Protein AF-A0A7S1ICY6-F1 (afdb_monomer)

pLDDT: mean 85.84, std 11.25, range [50.72, 95.0]

Radius of gyration: 17.15 Å; Cα contacts (8 Å, |Δi|>4): 245; chains: 1; bounding box: 37×34×57 Å

InterPro domains:
  IPR000742 EGF-like domain [PS00022] (56-67)
  IPR013111 Epidermal growth factor-like domain, extracellular [PF07974] (26-67)

Structure (mmCIF, N/CA/C/O backbone):
data_AF-A0A7S1ICY6-F1
#
_entry.id   AF-A0A7S1ICY6-F1
#
loop_
_atom_site.group_PDB
_atom_site.id
_atom_site.type_symbol
_atom_site.label_atom_id
_atom_site.label_alt_id
_atom_site.label_comp_id
_atom_site.label_asym_id
_atom_site.label_entity_id
_atom_site.label_seq_id
_atom_site.pdbx_PDB_ins_code
_atom_site.Cartn_x
_atom_site.Cartn_y
_atom_site.Cartn_z
_atom_site.occupancy
_atom_site.B_iso_or_equiv
_atom_site.auth_seq_id
_atom_site.auth_comp_id
_atom_site.auth_asym_id
_atom_site.auth_atom_id
_atom_site.pdbx_PDB_model_num
ATOM 1 N N . PHE A 1 1 ? 18.708 -5.357 -18.316 1.00 58.50 1 PHE A N 1
ATOM 2 C CA . PHE A 1 1 ? 17.910 -4.982 -17.132 1.00 58.50 1 PHE A CA 1
ATOM 3 C C . PHE A 1 1 ? 16.874 -6.073 -16.900 1.00 58.50 1 PHE A C 1
ATOM 5 O O . PHE A 1 1 ? 16.273 -6.505 -17.875 1.00 58.50 1 PHE A O 1
ATOM 12 N N . ARG A 1 2 ? 16.753 -6.609 -15.679 1.00 79.19 2 ARG A N 1
ATOM 13 C CA . ARG A 1 2 ? 15.814 -7.695 -15.343 1.00 79.19 2 ARG A CA 1
ATOM 14 C C . ARG A 1 2 ? 14.694 -7.108 -14.488 1.00 79.19 2 ARG A C 1
ATOM 16 O O . ARG A 1 2 ? 14.851 -7.024 -13.280 1.00 79.19 2 ARG A O 1
ATOM 23 N N . GLY A 1 3 ? 13.636 -6.650 -15.146 1.00 88.31 3 GLY A N 1
ATOM 24 C CA . GLY A 1 3 ? 12.393 -6.231 -14.502 1.00 88.31 3 GLY A CA 1
ATOM 25 C C . GLY A 1 3 ? 11.261 -7.188 -14.857 1.00 88.31 3 GLY A C 1
ATOM 26 O O . GLY A 1 3 ? 11.379 -7.969 -15.808 1.00 88.31 3 GLY A O 1
ATOM 27 N N . HIS A 1 4 ? 10.177 -7.125 -14.099 1.00 94.31 4 HIS A N 1
ATOM 28 C CA . HIS A 1 4 ? 8.996 -7.960 -14.267 1.00 94.31 4 HIS A CA 1
ATOM 29 C C . HIS A 1 4 ? 7.964 -7.229 -15.126 1.00 94.31 4 HIS A C 1
ATOM 31 O O . HIS A 1 4 ? 7.060 -6.574 -14.615 1.00 94.31 4 HIS A O 1
ATOM 37 N N . TRP A 1 5 ? 8.126 -7.321 -16.444 1.00 95.00 5 TRP A N 1
ATOM 38 C CA . TRP A 1 5 ?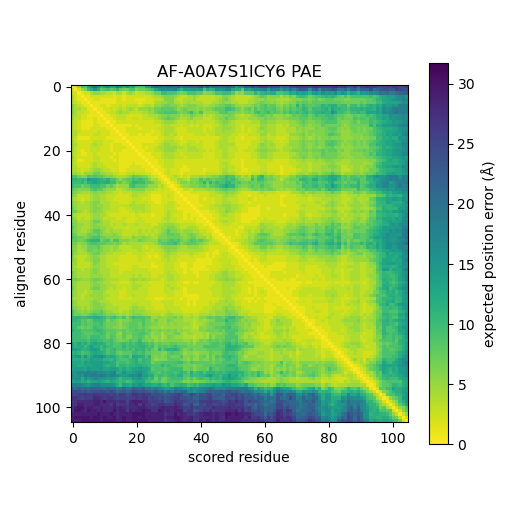 7.302 -6.605 -17.416 1.00 95.00 5 TRP A CA 1
ATOM 39 C C . TRP A 1 5 ? 6.235 -7.502 -18.037 1.00 95.00 5 TRP A C 1
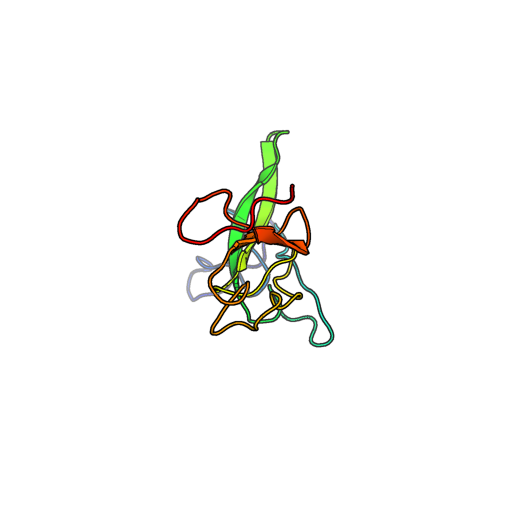ATOM 41 O O . TRP A 1 5 ? 6.473 -8.681 -18.302 1.00 95.00 5 TRP A O 1
ATOM 51 N N . VAL A 1 6 ? 5.078 -6.918 -18.321 1.00 94.94 6 VAL A N 1
ATOM 52 C CA . VAL A 1 6 ? 3.962 -7.527 -19.051 1.00 94.94 6 VAL A CA 1
ATOM 53 C C . VAL A 1 6 ? 3.401 -6.530 -20.068 1.00 94.94 6 VAL A C 1
ATOM 55 O O . VAL A 1 6 ? 3.854 -5.389 -20.168 1.00 94.94 6 VAL A O 1
ATOM 58 N N . GLY A 1 7 ? 2.408 -6.960 -20.846 1.00 93.25 7 GLY A N 1
ATOM 59 C CA . GLY A 1 7 ? 1.846 -6.173 -21.942 1.00 93.25 7 GLY A CA 1
ATOM 60 C C . GLY A 1 7 ? 2.455 -6.543 -23.292 1.00 93.25 7 GLY A C 1
ATOM 61 O O . GLY A 1 7 ? 3.322 -7.410 -23.395 1.00 93.25 7 GLY A O 1
ATOM 62 N N . ARG A 1 8 ? 1.950 -5.922 -24.359 1.00 93.25 8 ARG A N 1
ATOM 63 C CA . ARG A 1 8 ? 2.333 -6.278 -25.736 1.00 93.25 8 ARG A CA 1
ATOM 64 C C . ARG A 1 8 ? 3.686 -5.692 -26.130 1.00 93.25 8 ARG A C 1
ATOM 66 O O . ARG A 1 8 ? 4.338 -6.244 -27.011 1.00 93.25 8 ARG A O 1
ATOM 73 N N . ALA A 1 9 ? 4.092 -4.603 -25.485 1.00 92.56 9 ALA A N 1
ATOM 74 C CA . ALA A 1 9 ? 5.369 -3.936 -25.684 1.00 92.56 9 ALA A CA 1
ATOM 75 C C . ALA A 1 9 ? 6.206 -3.871 -24.389 1.00 92.56 9 ALA A C 1
ATOM 77 O O . ALA A 1 9 ? 7.144 -3.081 -24.318 1.00 92.56 9 ALA A O 1
ATOM 78 N N . CYS A 1 10 ? 5.912 -4.719 -23.393 1.00 90.88 10 CYS A N 1
ATOM 79 C CA . CYS A 1 10 ? 6.582 -4.722 -22.087 1.00 90.88 10 CYS A CA 1
ATOM 80 C C . CYS A 1 10 ? 6.516 -3.361 -21.372 1.00 90.88 10 CYS A C 1
ATOM 82 O O . CYS A 1 10 ? 7.485 -2.945 -20.744 1.00 90.88 10 CYS A O 1
ATOM 84 N N . GLU A 1 11 ? 5.396 -2.650 -21.499 1.00 91.94 11 GLU A N 1
ATOM 85 C CA . GLU A 1 11 ? 5.215 -1.305 -20.949 1.00 91.94 11 GLU A CA 1
ATOM 86 C C . GLU A 1 11 ? 4.551 -1.272 -19.562 1.00 91.94 11 GLU A C 1
ATOM 88 O O . GLU A 1 11 ? 4.506 -0.217 -18.932 1.00 91.94 11 GLU A O 1
ATOM 93 N N . LEU A 1 12 ? 4.040 -2.409 -19.077 1.00 92.62 12 LEU A N 1
ATOM 94 C CA . LEU A 1 12 ? 3.357 -2.524 -17.786 1.00 92.62 12 LEU A CA 1
ATOM 95 C C . LEU A 1 12 ? 4.156 -3.401 -16.825 1.00 92.62 12 LEU A C 1
ATOM 97 O O . LEU A 1 12 ? 4.823 -4.346 -17.249 1.00 92.62 12 LEU A O 1
ATOM 101 N N . CYS A 1 13 ? 4.034 -3.147 -15.525 1.00 94.12 13 CYS A N 1
ATOM 102 C CA . CYS A 1 13 ? 4.563 -4.060 -14.519 1.00 94.12 13 CYS A CA 1
ATOM 103 C C . CYS A 1 13 ? 3.646 -5.267 -14.328 1.00 94.12 13 CYS A C 1
ATOM 105 O O . CYS A 1 13 ? 2.419 -5.150 -14.349 1.00 94.12 13 CYS A O 1
ATOM 107 N N . ALA A 1 14 ? 4.258 -6.439 -14.154 1.00 93.75 14 ALA A N 1
ATOM 108 C CA . ALA A 1 14 ? 3.555 -7.640 -13.730 1.00 93.75 14 ALA A CA 1
ATOM 109 C C . ALA A 1 14 ? 2.891 -7.409 -12.367 1.00 93.75 14 ALA A C 1
ATOM 111 O O . ALA A 1 14 ? 3.369 -6.615 -11.556 1.00 93.75 14 ALA A O 1
ATOM 112 N N . GLU A 1 15 ? 1.823 -8.152 -12.085 1.00 90.44 15 GLU A N 1
ATOM 113 C CA . GLU A 1 15 ? 1.160 -8.094 -10.786 1.00 90.44 15 GLU A CA 1
ATOM 114 C C . GLU A 1 15 ? 2.159 -8.329 -9.637 1.00 90.44 15 GLU A C 1
ATOM 116 O O . GLU A 1 15 ? 2.955 -9.273 -9.650 1.00 90.44 15 GLU A O 1
ATOM 121 N N . GLY A 1 16 ? 2.127 -7.440 -8.643 1.00 93.19 16 GLY A N 1
ATOM 122 C CA . GLY A 1 16 ? 3.033 -7.476 -7.496 1.00 93.19 16 GLY A CA 1
ATOM 123 C C . GLY A 1 16 ? 4.398 -6.839 -7.724 1.00 93.19 16 GLY A C 1
ATOM 124 O O . GLY A 1 16 ? 5.267 -6.997 -6.867 1.00 93.19 16 GLY A O 1
ATOM 125 N N . TRP A 1 17 ? 4.577 -6.117 -8.830 1.00 94.56 17 TRP A N 1
ATOM 126 C CA . TRP A 1 17 ? 5.776 -5.341 -9.123 1.00 94.56 17 TRP A CA 1
ATOM 127 C C . TRP A 1 17 ? 5.429 -3.890 -9.440 1.00 94.56 17 TRP A C 1
ATOM 129 O O . TRP A 1 17 ? 4.427 -3.606 -10.092 1.00 94.56 17 TRP A O 1
ATOM 139 N N . ALA A 1 18 ? 6.287 -2.978 -8.997 1.00 93.31 18 ALA A N 1
ATOM 140 C CA . ALA A 1 18 ? 6.128 -1.542 -9.160 1.00 93.31 18 ALA A CA 1
ATOM 141 C C . ALA A 1 18 ? 7.449 -0.863 -9.546 1.00 93.31 18 ALA A C 1
ATOM 143 O O . ALA A 1 18 ? 8.519 -1.480 -9.621 1.00 93.31 18 ALA A O 1
ATOM 144 N N . GLY A 1 19 ? 7.349 0.444 -9.771 1.00 91.44 19 GLY A N 1
ATOM 145 C CA . GLY A 1 19 ? 8.465 1.311 -10.105 1.00 91.44 19 GLY A CA 1
ATOM 146 C C . GLY A 1 19 ? 8.774 1.364 -11.602 1.00 91.44 19 GLY A C 1
ATOM 147 O O . GLY A 1 19 ? 8.295 0.552 -12.393 1.00 91.44 19 GLY A O 1
ATOM 148 N N . PRO A 1 20 ? 9.639 2.306 -12.010 1.00 90.50 20 PRO A N 1
ATOM 149 C CA . PRO A 1 20 ? 9.908 2.598 -13.417 1.00 90.50 20 PRO A CA 1
ATOM 150 C C . PRO A 1 20 ? 10.648 1.478 -14.150 1.00 90.50 20 PRO A C 1
ATOM 152 O O . PRO A 1 20 ? 10.800 1.562 -15.364 1.00 90.50 20 PRO A O 1
ATOM 155 N N . PHE A 1 21 ? 11.156 0.471 -13.431 1.00 91.69 21 PHE A N 1
ATOM 156 C CA . PHE A 1 21 ? 11.804 -0.701 -14.015 1.00 91.69 21 PHE A CA 1
ATOM 157 C C . PHE A 1 21 ? 11.137 -2.028 -13.635 1.00 91.69 21 PHE A C 1
ATOM 159 O O . PHE A 1 21 ? 11.694 -3.082 -13.944 1.00 91.69 21 PHE A O 1
ATOM 166 N N . CYS A 1 22 ? 9.972 -1.989 -12.977 1.00 93.69 22 CYS A N 1
ATOM 167 C CA . CYS A 1 22 ? 9.248 -3.167 -12.494 1.00 93.69 22 CYS A CA 1
ATOM 168 C C . CYS A 1 22 ? 10.136 -4.146 -11.702 1.00 93.69 22 CYS A C 1
ATOM 170 O O . CYS A 1 22 ? 10.051 -5.362 -11.867 1.00 93.69 22 CYS A O 1
ATOM 172 N N . ASP A 1 23 ? 11.044 -3.604 -10.893 1.00 93.19 23 ASP A N 1
ATOM 173 C CA . ASP A 1 23 ? 12.029 -4.321 -10.078 1.00 93.19 23 ASP A CA 1
ATOM 174 C C . ASP A 1 23 ? 11.774 -4.160 -8.572 1.00 93.19 23 ASP A C 1
ATOM 176 O O . ASP A 1 23 ? 12.495 -4.734 -7.757 1.00 93.19 23 ASP A O 1
ATOM 180 N N . VAL A 1 24 ? 10.731 -3.414 -8.200 1.00 93.44 24 VAL A N 1
ATOM 181 C CA . VAL A 1 24 ? 10.340 -3.183 -6.810 1.00 93.44 24 VAL A CA 1
ATOM 182 C C . VAL A 1 24 ? 9.170 -4.105 -6.460 1.00 93.44 24 VAL A C 1
ATOM 184 O O . VAL A 1 24 ? 8.116 -3.987 -7.088 1.00 93.44 24 VAL A O 1
ATOM 187 N N . PRO A 1 25 ? 9.310 -5.026 -5.491 1.00 94.12 25 PRO A N 1
ATOM 188 C CA . PRO A 1 25 ? 8.215 -5.905 -5.096 1.00 94.12 25 PRO A CA 1
ATOM 189 C C . PRO A 1 25 ? 7.155 -5.121 -4.323 1.00 94.12 25 PRO A C 1
ATOM 191 O O . PRO A 1 25 ? 7.498 -4.275 -3.503 1.00 94.12 25 PRO A O 1
ATOM 194 N N . CYS A 1 26 ? 5.880 -5.409 -4.558 1.00 94.94 26 CYS A N 1
ATOM 195 C CA . CYS A 1 26 ? 4.771 -4.863 -3.776 1.00 94.94 26 CYS A CA 1
ATOM 196 C C . CYS A 1 26 ? 4.592 -5.612 -2.446 1.00 94.94 26 CYS A C 1
ATOM 198 O O . CYS A 1 26 ? 4.845 -6.824 -2.405 1.00 94.94 26 CYS A O 1
ATOM 200 N N . PRO A 1 27 ? 4.082 -4.950 -1.391 1.00 94.50 27 PRO A N 1
ATOM 201 C CA . PRO A 1 27 ? 3.718 -5.629 -0.157 1.00 94.50 27 PRO A CA 1
ATOM 202 C C . PRO A 1 27 ? 2.647 -6.697 -0.405 1.00 94.50 27 PRO A C 1
ATOM 204 O O . PRO A 1 27 ? 1.682 -6.503 -1.152 1.00 94.50 27 PRO A O 1
ATOM 207 N N . LYS A 1 28 ? 2.838 -7.850 0.231 1.00 94.56 28 LYS A N 1
ATOM 208 C CA . LYS A 1 28 ? 1.914 -8.988 0.236 1.00 94.56 28 LYS A CA 1
ATOM 209 C C . LYS A 1 28 ? 1.701 -9.400 1.681 1.00 94.56 28 LYS A C 1
ATOM 211 O O . LYS A 1 28 ? 2.651 -9.380 2.461 1.00 94.56 28 LYS A O 1
ATOM 216 N N . GLY A 1 29 ? 0.482 -9.783 2.031 1.00 88.12 29 GLY A N 1
ATOM 217 C CA . GLY A 1 29 ? 0.137 -10.070 3.419 1.00 88.12 29 GLY A CA 1
ATOM 218 C C . GLY A 1 29 ? -1.069 -10.982 3.563 1.00 88.12 29 GLY A C 1
ATOM 219 O O . GLY A 1 29 ? -1.596 -11.512 2.583 1.00 88.12 29 GLY A O 1
ATOM 220 N N . GLY A 1 30 ? -1.497 -11.168 4.811 1.00 80.12 30 GLY A N 1
ATOM 221 C CA . GLY A 1 30 ? -2.634 -12.016 5.155 1.00 80.12 30 GLY A CA 1
ATOM 222 C C . GLY A 1 30 ? -2.426 -13.500 4.828 1.00 80.12 30 GLY A C 1
ATOM 223 O O . GLY A 1 30 ? -1.320 -13.962 4.556 1.00 80.12 30 GLY A O 1
ATOM 224 N N . LEU A 1 31 ? -3.519 -14.265 4.877 1.00 79.19 31 LEU A N 1
ATOM 225 C CA . LEU A 1 31 ? -3.507 -15.705 4.589 1.00 79.19 31 LEU A CA 1
ATOM 226 C C . LEU A 1 31 ? -3.517 -16.019 3.087 1.00 79.19 31 LEU A C 1
ATOM 228 O O . LEU A 1 31 ? -3.142 -17.124 2.704 1.00 79.19 31 LEU A O 1
ATOM 232 N N . SER A 1 32 ? -3.958 -15.079 2.244 1.00 82.06 32 SER A N 1
ATOM 233 C CA . SER A 1 32 ? -4.033 -15.286 0.796 1.00 82.06 32 SER A CA 1
ATOM 234 C C . SER A 1 32 ? -2.706 -15.024 0.083 1.00 82.06 32 SER A C 1
ATOM 236 O O . SER A 1 32 ? -2.455 -15.614 -0.963 1.00 82.06 32 SER A O 1
ATOM 238 N N . GLY A 1 33 ? -1.828 -14.192 0.660 1.00 87.44 33 GLY A N 1
ATOM 239 C CA . GLY A 1 33 ? -0.556 -13.816 0.037 1.00 87.44 33 GLY A CA 1
ATOM 240 C C . GLY A 1 33 ? -0.719 -12.908 -1.186 1.00 87.44 33 GLY A C 1
ATOM 241 O O . GLY A 1 33 ? 0.240 -12.721 -1.941 1.00 87.44 33 GLY A O 1
ATOM 242 N N . ASP A 1 34 ? -1.913 -12.345 -1.380 1.00 93.31 34 ASP A N 1
ATOM 243 C CA . ASP A 1 34 ? -2.209 -11.432 -2.479 1.00 93.31 34 ASP A CA 1
ATOM 244 C C . ASP A 1 34 ? -1.520 -10.080 -2.267 1.00 93.31 34 ASP A C 1
ATOM 246 O O . ASP A 1 34 ? -1.255 -9.643 -1.139 1.00 93.31 34 ASP A O 1
ATOM 250 N N . VAL A 1 35 ? -1.252 -9.390 -3.376 1.00 94.69 35 VAL A N 1
ATOM 251 C CA . VAL A 1 35 ? -0.724 -8.021 -3.365 1.00 94.69 35 VAL A CA 1
ATOM 252 C C . VAL A 1 35 ? -1.725 -7.118 -2.667 1.00 94.69 35 VAL A C 1
ATOM 254 O O . VAL A 1 35 ? -2.901 -7.096 -3.033 1.00 94.69 35 VAL A O 1
ATOM 257 N N . CYS A 1 36 ? -1.264 -6.406 -1.638 1.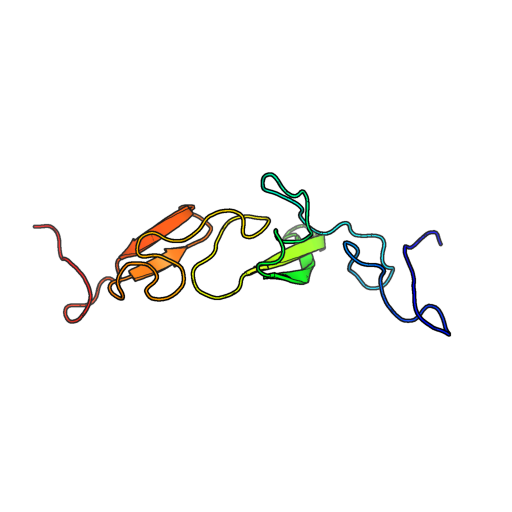00 94.94 36 CYS A N 1
ATOM 258 C CA . CYS A 1 36 ? -2.123 -5.570 -0.804 1.00 94.94 36 CYS A CA 1
ATOM 259 C C . CYS A 1 36 ? -3.379 -6.307 -0.299 1.00 94.94 36 CYS A C 1
ATOM 261 O O . CYS A 1 36 ? -4.438 -5.695 -0.196 1.00 94.94 36 CYS A O 1
ATOM 263 N N . THR A 1 37 ? -3.289 -7.629 -0.073 1.00 94.88 37 THR A N 1
ATOM 264 C CA . THR A 1 37 ? -4.405 -8.528 0.298 1.00 94.88 37 THR A CA 1
ATOM 265 C C . THR A 1 37 ? -5.650 -8.428 -0.598 1.00 94.88 37 THR A C 1
ATOM 267 O O . THR A 1 37 ? -6.757 -8.768 -0.180 1.00 94.88 37 THR A O 1
ATOM 270 N N . GLY A 1 38 ? -5.494 -7.939 -1.834 1.00 93.56 38 GLY A N 1
ATOM 271 C CA . GLY A 1 38 ? -6.612 -7.634 -2.733 1.00 93.56 38 GLY A CA 1
ATOM 272 C C . GLY A 1 38 ? -7.484 -6.455 -2.273 1.00 93.56 38 GLY A C 1
ATOM 273 O O . GLY A 1 38 ? -8.585 -6.263 -2.786 1.00 93.56 38 GLY A O 1
ATOM 274 N N . ARG A 1 39 ? -7.015 -5.674 -1.294 1.00 93.56 39 ARG A N 1
ATOM 275 C CA . ARG A 1 39 ? -7.720 -4.569 -0.625 1.00 93.56 39 ARG A CA 1
ATOM 276 C C . ARG A 1 39 ? -7.001 -3.234 -0.799 1.00 93.56 39 ARG A C 1
ATOM 278 O O . ARG A 1 39 ? -7.200 -2.311 -0.016 1.00 93.56 39 ARG A O 1
ATOM 285 N N . GLY A 1 40 ? -6.171 -3.112 -1.826 1.00 93.69 40 GLY A N 1
ATOM 286 C CA . GLY A 1 40 ? -5.461 -1.877 -2.119 1.00 93.69 40 GLY A CA 1
ATOM 287 C C . GLY A 1 40 ? -4.769 -1.898 -3.470 1.00 93.69 40 GLY A C 1
ATOM 288 O O . GLY A 1 40 ? -4.732 -2.921 -4.157 1.00 93.69 40 GLY A O 1
ATOM 289 N N . PHE A 1 41 ? -4.209 -0.750 -3.832 1.00 93.38 41 PHE A N 1
ATOM 290 C CA . PHE A 1 41 ? -3.410 -0.570 -5.035 1.00 93.38 41 PHE A CA 1
ATOM 291 C C . PHE A 1 41 ? -1.937 -0.462 -4.669 1.00 93.38 41 PHE A C 1
ATOM 293 O O . PHE A 1 41 ? -1.565 0.280 -3.766 1.00 93.38 41 PHE A O 1
ATOM 300 N N . CYS A 1 42 ? -1.080 -1.183 -5.384 1.00 94.31 42 CYS A N 1
ATOM 301 C CA . CYS A 1 42 ? 0.355 -1.025 -5.208 1.00 94.31 42 CYS A CA 1
ATOM 302 C C . CYS A 1 42 ? 0.834 0.239 -5.927 1.00 94.31 42 CYS A C 1
ATOM 304 O O . CYS A 1 42 ? 0.663 0.367 -7.141 1.00 94.31 42 CYS A O 1
ATOM 306 N N . LEU A 1 43 ? 1.449 1.148 -5.177 1.00 92.94 43 LEU A N 1
ATOM 307 C CA . LEU A 1 43 ? 2.019 2.392 -5.678 1.00 92.94 43 LEU A CA 1
ATOM 308 C C . LEU A 1 43 ? 3.542 2.337 -5.630 1.00 92.94 43 LEU A C 1
ATOM 310 O O . LEU A 1 43 ? 4.129 1.759 -4.710 1.00 92.94 43 LEU A O 1
ATOM 314 N N . ASP A 1 44 ? 4.189 2.970 -6.606 1.00 93.25 44 ASP A N 1
ATOM 315 C CA . ASP A 1 44 ? 5.619 3.222 -6.534 1.00 93.25 44 ASP A CA 1
ATOM 316 C C . ASP A 1 44 ? 5.897 4.426 -5.629 1.00 93.25 44 ASP A C 1
ATOM 318 O O . ASP A 1 44 ? 5.222 5.451 -5.660 1.00 93.25 44 ASP A O 1
ATOM 322 N N . THR A 1 45 ? 6.888 4.287 -4.759 1.00 93.06 45 THR A N 1
ATOM 323 C CA . THR A 1 45 ? 7.256 5.335 -3.812 1.00 93.06 45 THR A CA 1
ATOM 324 C C . THR A 1 45 ? 8.766 5.355 -3.606 1.00 93.06 45 THR A C 1
ATOM 326 O O . THR A 1 45 ? 9.530 4.604 -4.228 1.00 93.06 45 THR A O 1
ATOM 329 N N . ARG A 1 46 ? 9.228 6.256 -2.744 1.00 92.50 46 ARG A N 1
ATOM 330 C CA . ARG A 1 46 ? 10.616 6.309 -2.303 1.00 92.50 46 ARG A CA 1
ATOM 331 C C . ARG A 1 46 ? 10.699 6.400 -0.795 1.00 92.50 46 ARG A C 1
ATOM 333 O O . ARG A 1 46 ? 9.855 7.020 -0.155 1.00 92.50 46 ARG A O 1
ATOM 340 N N . THR A 1 47 ? 11.733 5.782 -0.243 1.00 88.06 47 THR A N 1
ATOM 341 C CA . THR A 1 47 ? 12.077 5.957 1.166 1.00 88.06 47 THR A CA 1
ATOM 342 C C . THR A 1 47 ? 12.610 7.371 1.402 1.00 88.06 47 THR A C 1
ATOM 344 O O . THR A 1 47 ? 12.952 8.094 0.461 1.00 88.06 47 THR A O 1
ATOM 347 N N . LEU A 1 48 ? 12.721 7.761 2.673 1.00 87.25 48 LEU A N 1
ATOM 348 C CA . LEU A 1 48 ? 13.343 9.032 3.060 1.00 87.25 48 LEU A CA 1
ATOM 349 C C . LEU A 1 48 ? 14.813 9.116 2.617 1.00 87.25 48 LEU A C 1
ATOM 351 O O . LEU A 1 48 ? 15.298 10.204 2.316 1.00 87.25 48 LEU A O 1
ATOM 355 N N . ASP A 1 49 ? 15.482 7.968 2.503 1.00 91.12 49 ASP A N 1
ATOM 356 C CA . ASP A 1 49 ? 16.861 7.851 2.023 1.00 91.12 49 ASP A CA 1
ATOM 357 C C . ASP A 1 49 ? 16.965 7.894 0.482 1.00 91.12 49 ASP A C 1
ATOM 359 O O . ASP A 1 49 ? 18.059 7.868 -0.079 1.00 91.12 49 ASP A O 1
ATOM 363 N N . GLY A 1 50 ? 15.831 8.001 -0.225 1.00 87.94 50 GLY A N 1
ATOM 364 C CA . GLY A 1 50 ? 15.752 8.107 -1.687 1.00 87.94 50 GLY A CA 1
ATOM 365 C C . GLY A 1 50 ? 15.724 6.766 -2.429 1.00 87.94 50 GLY A C 1
ATOM 366 O O . GLY A 1 50 ? 15.591 6.749 -3.666 1.00 87.94 50 GLY A O 1
ATOM 367 N N . ASP A 1 51 ? 15.793 5.654 -1.696 1.00 89.88 51 ASP A N 1
ATOM 368 C CA . ASP A 1 51 ? 15.703 4.309 -2.251 1.00 89.88 51 ASP A CA 1
ATOM 369 C C . ASP A 1 51 ? 14.313 4.034 -2.815 1.00 89.88 51 ASP A C 1
ATOM 371 O O . ASP A 1 51 ? 13.305 4.607 -2.398 1.00 89.88 51 ASP A O 1
ATOM 375 N N . ARG A 1 52 ? 14.259 3.145 -3.807 1.00 90.38 52 ARG A N 1
ATOM 376 C CA . ARG A 1 52 ? 12.988 2.715 -4.386 1.00 90.38 52 ARG A CA 1
ATOM 377 C C . ARG A 1 52 ? 12.234 1.850 -3.395 1.00 90.38 52 ARG A C 1
ATOM 379 O O . ARG A 1 52 ? 12.776 0.876 -2.882 1.00 90.38 52 ARG A O 1
ATOM 386 N N . ALA A 1 53 ? 10.967 2.175 -3.214 1.00 92.69 53 ALA A N 1
ATOM 387 C CA . ALA A 1 53 ? 10.050 1.400 -2.410 1.00 92.69 53 ALA A CA 1
ATOM 388 C C . ALA A 1 53 ? 8.700 1.308 -3.121 1.00 92.69 53 ALA A C 1
ATOM 390 O O . ALA A 1 53 ? 8.453 1.935 -4.154 1.00 92.69 53 ALA A O 1
ATOM 391 N N . SER A 1 54 ? 7.831 0.483 -2.571 1.00 94.56 54 SER A N 1
ATOM 392 C CA . SER A 1 54 ? 6.434 0.393 -2.956 1.00 94.56 54 SER A CA 1
ATOM 393 C C . SER A 1 54 ? 5.605 0.414 -1.677 1.00 94.56 54 SER A C 1
ATOM 395 O O . SER A 1 54 ? 6.091 0.039 -0.608 1.00 94.56 54 SER A O 1
ATOM 397 N N . LEU A 1 55 ? 4.371 0.888 -1.775 1.00 93.38 55 LEU A N 1
ATOM 398 C CA . LEU A 1 55 ? 3.414 0.832 -0.674 1.00 93.38 55 LEU A CA 1
ATOM 399 C C . LEU A 1 55 ? 2.045 0.435 -1.206 1.00 93.38 55 LEU A C 1
ATOM 401 O O . LEU A 1 55 ? 1.756 0.615 -2.390 1.00 93.38 55 LEU A O 1
ATOM 405 N N . CYS A 1 56 ? 1.211 -0.103 -0.327 1.00 94.69 56 CYS A N 1
ATOM 406 C CA . CYS A 1 56 ? -0.183 -0.354 -0.636 1.00 94.69 56 CYS A CA 1
ATOM 407 C C . CYS A 1 56 ? -1.035 0.854 -0.244 1.00 94.69 56 CYS A C 1
ATOM 409 O O . CYS A 1 56 ? -1.072 1.245 0.919 1.00 94.69 56 CYS A O 1
ATOM 411 N N . ASP A 1 57 ? -1.731 1.428 -1.220 1.00 93.75 57 ASP A N 1
ATOM 412 C CA . ASP A 1 57 ? -2.804 2.388 -0.995 1.00 93.75 57 ASP A CA 1
ATOM 413 C C . ASP A 1 57 ? -4.100 1.619 -0.748 1.00 93.75 57 ASP A C 1
ATOM 415 O O . ASP A 1 57 ? -4.708 1.059 -1.668 1.00 93.75 57 ASP A O 1
ATOM 419 N N . CYS A 1 58 ? -4.454 1.491 0.525 1.00 93.56 58 CYS A N 1
ATOM 420 C CA . CYS A 1 58 ? -5.559 0.656 0.963 1.00 93.56 58 CYS A CA 1
ATOM 421 C C . CYS A 1 58 ? -6.912 1.283 0.639 1.00 93.56 58 CYS A C 1
ATOM 423 O O . CYS A 1 58 ? -7.117 2.489 0.775 1.00 93.56 58 CYS A O 1
ATOM 425 N N . ILE A 1 59 ? -7.879 0.444 0.265 1.00 92.94 59 ILE A N 1
ATOM 426 C CA . ILE A 1 59 ? -9.270 0.886 0.164 1.00 92.94 59 ILE A CA 1
ATOM 427 C C . ILE A 1 59 ? -9.777 1.325 1.552 1.00 92.94 59 ILE A C 1
ATOM 429 O O . ILE A 1 59 ? -9.307 0.801 2.570 1.00 92.94 59 ILE A O 1
ATOM 433 N N . PRO A 1 60 ? -10.753 2.251 1.626 1.00 89.25 60 PRO A N 1
ATOM 434 C CA . PRO A 1 60 ? -11.251 2.761 2.898 1.00 89.25 60 PRO A CA 1
ATOM 435 C C . PRO A 1 60 ? -11.643 1.653 3.880 1.00 89.25 60 PRO A C 1
ATOM 437 O O . PRO A 1 60 ? -12.354 0.711 3.531 1.00 89.25 60 PRO A O 1
ATOM 440 N N . GLY A 1 61 ? -11.176 1.798 5.121 1.00 90.69 61 GLY A N 1
ATOM 441 C CA . GLY A 1 61 ? -11.453 0.858 6.202 1.00 90.69 61 GLY A CA 1
ATOM 442 C C . GLY A 1 61 ? -10.515 -0.346 6.290 1.00 90.69 61 GLY A C 1
ATOM 443 O O . GLY A 1 61 ? -10.766 -1.233 7.107 1.00 90.69 61 GLY A O 1
ATOM 444 N N . TYR A 1 62 ? -9.415 -0.344 5.533 1.00 92.25 62 TYR A N 1
ATOM 445 C CA . TYR A 1 62 ? -8.288 -1.252 5.732 1.00 92.25 62 TYR A CA 1
ATOM 446 C C . TYR A 1 62 ? -6.980 -0.486 5.918 1.00 92.25 62 TYR A C 1
ATOM 448 O O . TYR A 1 62 ? -6.783 0.581 5.341 1.00 92.25 62 TYR A O 1
ATOM 456 N N . VAL A 1 63 ? -6.091 -1.048 6.732 1.00 91.56 63 VAL A N 1
ATOM 457 C CA . VAL A 1 63 ? -4.769 -0.513 7.074 1.00 91.56 63 VAL A CA 1
ATOM 458 C C . VAL A 1 63 ? -3.746 -1.649 7.214 1.00 91.56 63 VAL A C 1
ATOM 460 O O . VAL A 1 63 ? -4.092 -2.830 7.133 1.00 91.56 63 VAL A O 1
ATOM 463 N N . GLY A 1 64 ? -2.480 -1.282 7.411 1.00 90.81 64 GLY A N 1
ATOM 464 C CA . GLY A 1 64 ? -1.332 -2.193 7.414 1.00 90.81 64 GLY A CA 1
ATOM 465 C C . GLY A 1 64 ? -0.520 -2.082 6.125 1.00 90.81 64 GLY A C 1
ATOM 466 O O . GLY A 1 64 ? -0.988 -1.513 5.137 1.00 90.81 64 GLY A O 1
ATOM 467 N N . ASP A 1 65 ? 0.698 -2.622 6.131 1.00 91.19 65 ASP A N 1
ATOM 468 C CA . ASP A 1 65 ? 1.631 -2.507 5.000 1.00 91.19 65 ASP A CA 1
ATOM 469 C C . ASP A 1 65 ? 1.086 -3.172 3.727 1.00 91.19 65 ASP A C 1
ATOM 471 O O . ASP A 1 65 ? 1.387 -2.735 2.615 1.00 91.19 65 ASP A O 1
ATOM 475 N N . ALA A 1 66 ? 0.261 -4.211 3.882 1.00 93.56 66 ALA A N 1
ATOM 476 C CA . ALA A 1 66 ? -0.414 -4.925 2.808 1.00 93.56 66 ALA A CA 1
ATOM 477 C C . ALA A 1 66 ? -1.950 -4.857 2.930 1.00 93.56 66 ALA A C 1
ATOM 479 O O . ALA A 1 66 ? -2.642 -5.718 2.383 1.00 93.56 66 ALA A O 1
ATOM 480 N N . CYS A 1 67 ? -2.500 -3.849 3.616 1.00 93.94 67 CYS A N 1
ATOM 481 C CA . CYS A 1 67 ? -3.948 -3.676 3.827 1.00 93.94 67 CYS A CA 1
ATOM 482 C C . CYS A 1 67 ? -4.639 -4.864 4.522 1.00 93.94 67 CYS A C 1
ATOM 484 O O . CYS A 1 67 ? -5.831 -5.120 4.334 1.00 93.94 67 CYS A O 1
ATOM 486 N N . GLU A 1 68 ? -3.884 -5.624 5.309 1.00 92.19 68 GLU A N 1
ATOM 487 C CA . GLU A 1 68 ? -4.321 -6.870 5.927 1.00 92.19 68 GLU A CA 1
ATOM 488 C C . GLU A 1 68 ? -5.241 -6.669 7.136 1.00 92.19 68 GLU A C 1
ATOM 490 O O . GLU A 1 68 ? -5.971 -7.590 7.513 1.00 92.19 68 GLU A O 1
ATOM 495 N N . THR A 1 69 ? -5.228 -5.477 7.734 1.00 90.69 69 THR A N 1
ATOM 496 C CA . THR A 1 69 ? -5.985 -5.170 8.947 1.00 90.69 69 THR A CA 1
ATOM 497 C C . THR A 1 69 ? -7.251 -4.403 8.590 1.00 90.69 69 THR A C 1
ATOM 499 O O . THR A 1 69 ? -7.194 -3.320 8.018 1.00 90.69 69 THR A O 1
ATOM 502 N N . GLU A 1 70 ? -8.413 -4.948 8.946 1.00 90.75 70 GLU A N 1
ATOM 503 C CA . GLU A 1 70 ? -9.676 -4.210 8.875 1.00 90.75 70 GLU A CA 1
ATOM 504 C C . GLU A 1 70 ? -9.803 -3.264 10.070 1.00 90.75 70 GLU A C 1
ATOM 506 O O . GLU A 1 70 ? -9.526 -3.633 11.214 1.00 90.75 70 GLU A O 1
ATOM 511 N N . CYS A 1 71 ? -10.242 -2.040 9.805 1.00 90.31 71 CYS A N 1
ATOM 512 C CA . CYS A 1 71 ? -10.429 -1.035 10.836 1.00 90.31 71 CYS A CA 1
ATOM 513 C C . CYS A 1 71 ? -11.541 -1.441 11.817 1.00 90.31 71 CYS A C 1
ATOM 515 O O . CYS A 1 71 ? -12.571 -1.984 11.402 1.00 90.31 71 CYS A O 1
ATOM 517 N N . PRO A 1 72 ?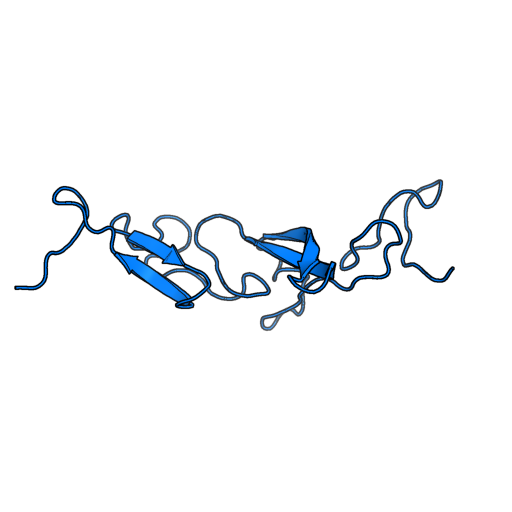 -11.404 -1.123 13.116 1.00 85.81 72 PRO A N 1
ATOM 518 C CA . PRO A 1 72 ? -12.496 -1.279 14.075 1.00 85.81 72 PRO A CA 1
ATOM 519 C C . PRO A 1 72 ? -13.774 -0.581 13.582 1.00 85.81 72 PRO A C 1
ATOM 521 O O . PRO A 1 72 ? -13.707 0.545 13.105 1.00 85.81 72 PRO A O 1
ATOM 524 N N . GLY A 1 73 ? -14.939 -1.228 13.681 1.00 84.88 73 GLY A N 1
ATOM 525 C CA . GLY A 1 73 ? -16.195 -0.742 13.071 1.00 84.88 73 GLY A CA 1
ATOM 526 C C . GLY A 1 73 ? -16.438 -1.238 11.636 1.00 84.88 73 GLY A C 1
ATOM 527 O O . GLY A 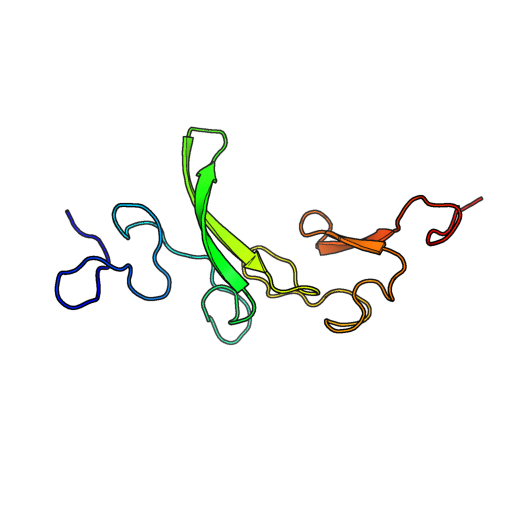1 73 ? -17.542 -1.093 11.112 1.00 84.88 73 GLY A O 1
ATOM 528 N N . GLY A 1 74 ? -15.445 -1.907 11.048 1.00 88.50 74 GLY A N 1
ATOM 529 C CA . GLY A 1 74 ? -15.513 -2.543 9.738 1.00 88.50 74 GLY A CA 1
ATOM 530 C C . GLY A 1 74 ? -15.251 -1.584 8.578 1.00 88.50 74 GLY A C 1
ATOM 531 O O . GLY A 1 74 ? -15.209 -0.365 8.745 1.00 88.50 74 GLY A O 1
ATOM 532 N N . ALA A 1 75 ? -15.117 -2.137 7.372 1.00 87.62 75 ALA A N 1
ATOM 533 C CA . ALA A 1 75 ? -14.789 -1.356 6.178 1.00 87.62 75 ALA A CA 1
ATOM 534 C C . ALA A 1 75 ? -15.875 -0.342 5.766 1.00 87.62 75 ALA A C 1
ATOM 536 O O . ALA A 1 75 ? -15.578 0.701 5.189 1.00 87.62 75 ALA A O 1
ATOM 537 N N . ALA A 1 76 ? -17.144 -0.634 6.074 1.00 88.31 76 ALA A N 1
ATOM 538 C CA . ALA A 1 76 ? -18.268 0.249 5.755 1.00 88.31 76 ALA A CA 1
ATOM 539 C C . ALA A 1 76 ? -18.368 1.459 6.699 1.00 88.31 76 ALA A C 1
ATOM 541 O O . ALA A 1 76 ? -18.773 2.539 6.274 1.00 88.31 76 ALA A O 1
ATOM 542 N N . PHE A 1 77 ? -18.005 1.274 7.972 1.00 86.62 77 PHE A N 1
ATOM 543 C CA . PHE A 1 77 ? -18.059 2.303 9.010 1.00 86.62 77 PHE A CA 1
ATOM 544 C C . PHE A 1 77 ? -16.755 2.300 9.816 1.00 86.62 77 PHE A C 1
ATOM 546 O O . PHE A 1 77 ? -16.761 1.977 11.011 1.00 86.62 77 PHE A O 1
ATOM 553 N N . PRO A 1 78 ? -15.621 2.651 9.181 1.00 87.06 78 PRO A N 1
ATOM 554 C CA . PRO A 1 78 ? -14.334 2.648 9.853 1.00 87.06 78 PRO A CA 1
ATOM 555 C C . PRO A 1 78 ? -14.375 3.581 11.058 1.00 87.06 78 PRO A C 1
ATOM 557 O O . PRO A 1 78 ? -14.914 4.689 11.009 1.00 87.06 78 PRO A O 1
ATOM 560 N N . CYS A 1 79 ? -13.856 3.091 12.176 1.00 86.88 79 CYS A N 1
ATOM 561 C CA . CYS A 1 79 ? -13.875 3.758 13.472 1.00 86.88 79 CYS A CA 1
ATOM 562 C C . CYS A 1 79 ? -15.273 4.176 13.933 1.00 86.88 79 CYS A C 1
ATOM 564 O O . CYS A 1 79 ? -15.428 5.153 14.664 1.00 86.88 79 CYS A O 1
ATOM 566 N N . SER A 1 80 ? -16.300 3.440 13.493 1.00 84.75 80 SER A N 1
ATOM 567 C CA . SER A 1 80 ? -17.717 3.747 13.725 1.00 84.75 80 SER A CA 1
ATOM 568 C C . SER A 1 80 ? -18.120 5.169 13.298 1.00 84.75 80 SER A C 1
ATOM 570 O O . SER A 1 80 ? -19.110 5.693 13.795 1.00 84.75 80 SER A O 1
ATOM 572 N N . GLY A 1 81 ? -17.355 5.814 12.407 1.00 82.25 81 GLY A N 1
ATOM 573 C CA . GLY A 1 81 ? -17.561 7.212 12.007 1.00 82.25 81 GLY A CA 1
ATOM 574 C C . GLY A 1 81 ? -17.058 8.264 13.007 1.00 82.25 81 GLY A C 1
ATOM 575 O O . GLY A 1 81 ? -17.289 9.452 12.804 1.00 82.25 81 GLY A O 1
ATOM 576 N N . HIS A 1 82 ? -16.358 7.852 14.066 1.00 81.25 82 HIS A N 1
ATOM 577 C CA . HIS A 1 82 ? -15.877 8.719 15.152 1.00 81.25 82 HIS A CA 1
ATOM 578 C C . HIS A 1 82 ? -14.344 8.848 15.196 1.00 81.25 82 HIS A C 1
ATOM 580 O O . HIS A 1 82 ? -13.748 9.236 16.203 1.00 81.25 82 HIS A O 1
ATOM 586 N N . GLY A 1 83 ? -13.676 8.4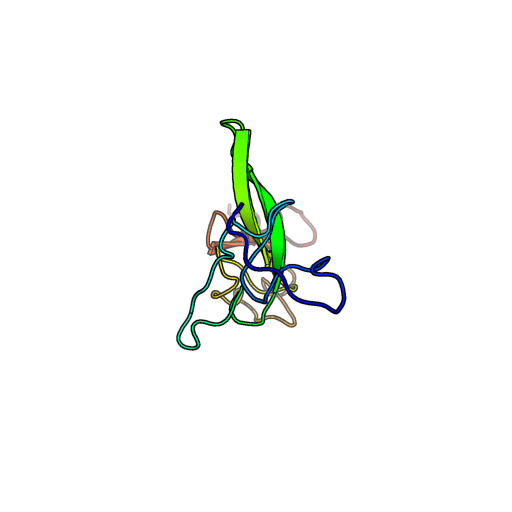94 14.102 1.00 82.62 83 GLY A N 1
ATOM 587 C CA . GLY A 1 83 ? -12.225 8.503 14.021 1.00 82.62 83 GLY A CA 1
ATOM 588 C C . GLY A 1 83 ? -11.722 8.259 12.611 1.00 82.62 83 GLY A C 1
ATOM 589 O O . GLY A 1 83 ? -12.481 7.892 11.714 1.00 82.62 83 GLY A O 1
ATOM 590 N N . SER A 1 84 ? -10.419 8.435 12.450 1.00 83.31 84 SER A N 1
ATOM 591 C CA . SER A 1 84 ? -9.690 8.056 11.250 1.00 83.31 84 SER A CA 1
ATOM 592 C C . SER A 1 84 ? -8.923 6.777 11.530 1.00 83.31 84 SER A C 1
ATOM 594 O O . SER A 1 84 ? -8.274 6.638 12.566 1.00 83.31 84 SER A O 1
ATOM 596 N N . CYS A 1 85 ? -8.996 5.830 10.606 1.00 85.62 85 CYS A N 1
ATOM 597 C CA . CYS A 1 85 ? -8.198 4.625 10.718 1.00 85.62 85 CYS A CA 1
ATOM 598 C C . CYS A 1 85 ? -6.771 4.922 10.261 1.00 85.62 85 CYS A C 1
ATOM 600 O O . CYS A 1 85 ? -6.563 5.397 9.144 1.00 85.62 85 CYS A O 1
ATOM 602 N N . SER A 1 86 ? -5.810 4.681 11.142 1.00 82.69 86 SER A N 1
ATOM 603 C CA . SER A 1 86 ? -4.412 5.036 10.944 1.00 82.69 86 SER A CA 1
ATOM 604 C C . SER A 1 86 ? -3.564 3.778 10.837 1.00 82.69 86 SER A C 1
ATOM 606 O O . SER A 1 86 ? -3.661 2.863 11.660 1.00 82.69 86 SER A O 1
ATOM 608 N N . SER A 1 87 ? -2.709 3.736 9.818 1.00 76.12 87 SER A N 1
ATOM 609 C CA . SER A 1 87 ? -1.756 2.645 9.616 1.00 76.12 87 SER A CA 1
ATOM 610 C C . SER A 1 87 ? -0.628 2.647 10.649 1.00 76.12 87 SER A C 1
ATOM 612 O O . SER A 1 87 ? -0.071 1.592 10.925 1.00 76.12 87 SER A O 1
ATOM 614 N N . SER A 1 88 ? -0.319 3.790 11.274 1.00 76.12 88 SER A N 1
ATOM 615 C CA . SER A 1 88 ? 0.764 3.898 12.263 1.00 76.12 88 SER A CA 1
ATOM 616 C C . SER A 1 88 ? 0.404 3.276 13.615 1.00 76.12 88 SER A C 1
ATOM 618 O O . SER A 1 88 ? 1.255 2.690 14.281 1.00 76.12 88 SER A O 1
ATOM 620 N N . THR A 1 89 ? -0.864 3.381 14.016 1.00 73.88 89 THR A N 1
ATOM 621 C CA . THR A 1 89 ? -1.400 2.782 15.248 1.00 73.88 89 THR A CA 1
ATOM 622 C C . THR A 1 89 ? -2.088 1.444 14.993 1.00 73.88 89 THR A C 1
ATOM 624 O O . THR A 1 89 ? -2.487 0.770 15.943 1.00 73.88 89 THR A O 1
ATOM 627 N N . ASN A 1 90 ? -2.213 1.058 13.716 1.00 70.31 90 ASN A N 1
ATOM 628 C CA . ASN A 1 90 ? -2.982 -0.088 13.243 1.00 70.31 90 ASN A CA 1
ATOM 629 C C . ASN A 1 90 ? -4.394 -0.121 13.859 1.00 70.31 90 ASN A C 1
ATOM 631 O O . ASN A 1 90 ? -4.876 -1.154 14.328 1.00 70.31 90 ASN A O 1
ATOM 635 N N . GLY A 1 91 ? -5.023 1.055 13.942 1.00 74.50 91 GLY A N 1
ATOM 636 C CA . GLY A 1 91 ? -6.204 1.270 14.762 1.00 74.50 91 GLY A CA 1
ATOM 637 C C . GLY A 1 91 ? -6.880 2.611 14.513 1.00 74.50 91 GLY A C 1
ATOM 638 O O . GLY A 1 91 ? -6.555 3.351 13.585 1.00 74.50 91 GLY A O 1
ATOM 639 N N . CYS A 1 92 ? -7.879 2.899 15.340 1.00 81.69 92 CYS A N 1
ATOM 640 C CA . CYS A 1 92 ? -8.665 4.116 15.228 1.00 81.69 92 CYS A CA 1
ATOM 641 C C . CYS A 1 92 ? -8.040 5.254 16.017 1.00 81.69 92 CYS A C 1
ATOM 643 O O . CYS A 1 92 ? -8.003 5.222 17.247 1.00 81.69 92 CYS A O 1
ATOM 645 N N . GLU A 1 93 ? -7.619 6.287 15.301 1.00 83.56 93 GLU A N 1
ATOM 646 C CA . GLU A 1 93 ? -7.312 7.581 15.884 1.00 83.56 93 GLU A CA 1
ATOM 647 C C . GLU A 1 93 ? -8.611 8.376 15.986 1.00 83.56 93 GLU A C 1
ATOM 649 O O . GLU A 1 93 ? -9.195 8.811 14.989 1.00 83.56 93 GLU A O 1
ATOM 654 N N . CYS A 1 94 ? -9.106 8.520 17.213 1.00 76.38 94 CYS A N 1
ATOM 655 C CA . CYS A 1 94 ? -10.303 9.301 17.492 1.00 76.38 94 CYS A CA 1
ATOM 656 C C . CYS A 1 94 ? -10.099 10.746 17.022 1.00 76.38 94 CYS A C 1
ATOM 658 O O . CYS A 1 94 ? -9.092 11.378 17.347 1.00 76.38 94 CYS A O 1
ATOM 660 N N . THR A 1 95 ? -11.069 11.301 16.295 1.00 68.06 95 THR 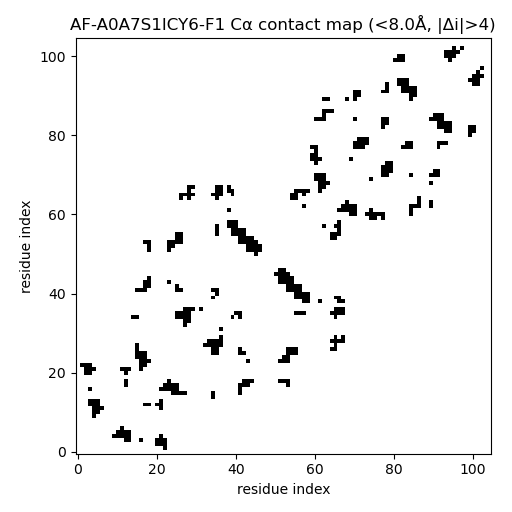A N 1
ATOM 661 C CA . THR A 1 95 ? -11.019 12.723 15.937 1.00 68.06 95 THR A CA 1
ATOM 662 C C . THR A 1 95 ? -11.116 13.556 17.210 1.00 68.06 95 THR A C 1
ATOM 664 O O . THR A 1 95 ? -12.047 13.358 17.978 1.00 68.06 95 THR A O 1
ATOM 667 N N . ALA A 1 96 ? -10.203 14.499 17.453 1.00 62.75 96 ALA A N 1
ATOM 668 C CA . ALA A 1 96 ? -10.284 15.424 18.591 1.00 62.75 96 ALA A CA 1
ATOM 669 C C . ALA A 1 96 ? -11.238 16.598 18.286 1.00 62.75 96 ALA A C 1
ATOM 671 O O . ALA A 1 96 ? -10.840 17.760 18.264 1.00 62.75 96 ALA A O 1
ATOM 672 N N . SER A 1 97 ? -12.498 16.296 17.983 1.00 57.16 97 SER A N 1
ATOM 673 C CA . SER A 1 97 ? -13.541 17.276 17.662 1.00 57.16 97 SER A CA 1
ATOM 674 C C . SER A 1 97 ? -14.665 17.203 18.695 1.00 57.16 97 SER A C 1
ATOM 676 O O . SER A 1 97 ? -15.051 16.125 19.132 1.00 57.16 97 SER A O 1
ATOM 678 N N . ASN A 1 98 ? -15.246 18.350 19.053 1.00 55.06 98 ASN A N 1
ATOM 679 C CA . ASN A 1 98 ? -16.396 18.422 19.967 1.00 55.06 98 ASN A CA 1
ATOM 680 C C . ASN A 1 98 ? -17.709 17.892 19.335 1.00 55.06 98 ASN A C 1
ATOM 682 O O . ASN A 1 98 ? -18.756 17.891 19.972 1.00 55.06 98 ASN A O 1
ATOM 686 N N . GLU A 1 99 ? -17.655 17.472 18.066 1.00 58.66 99 GLU A N 1
ATOM 687 C CA . GLU A 1 99 ? -18.796 16.998 17.273 1.00 58.66 99 GLU A CA 1
ATOM 688 C C . GLU A 1 99 ? -18.702 15.494 16.952 1.00 58.66 99 GLU A C 1
ATOM 690 O O . GLU A 1 99 ? -19.730 14.829 16.851 1.00 58.66 99 GLU A O 1
ATOM 695 N N . THR A 1 100 ? -17.487 14.930 16.830 1.00 59.66 100 THR A N 1
ATOM 696 C CA . THR A 1 100 ? -17.267 13.507 16.488 1.00 59.66 100 THR A CA 1
ATOM 697 C C . THR A 1 100 ? -16.255 12.783 17.391 1.00 59.66 100 THR A C 1
ATOM 699 O O . THR A 1 100 ? -15.992 11.607 17.156 1.00 59.66 100 THR A O 1
ATOM 702 N N . GLY A 1 101 ? -15.720 13.432 18.435 1.00 55.69 101 GLY A N 1
ATOM 703 C CA . GLY A 1 101 ? -14.672 12.918 19.325 1.00 55.69 101 GLY A CA 1
ATOM 704 C C . GLY A 1 101 ? -15.011 12.894 20.815 1.00 55.69 101 GLY A C 1
ATOM 705 O O . GLY A 1 101 ? -15.657 13.801 21.332 1.00 55.69 101 GLY A O 1
ATOM 706 N N . HIS A 1 102 ? -14.518 11.885 21.539 1.00 57.84 102 HIS A N 1
ATOM 707 C CA . HIS A 1 102 ? -14.633 11.802 22.998 1.00 57.84 102 HIS A CA 1
ATOM 708 C C . HIS A 1 102 ? -13.455 12.525 23.674 1.00 57.84 102 HIS A C 1
ATOM 710 O O . HIS A 1 102 ? -12.319 12.054 23.619 1.00 57.84 102 HIS A O 1
ATOM 716 N N . TRP A 1 103 ? -13.722 13.661 24.324 1.00 60.72 103 TRP A N 1
ATOM 717 C CA . TRP A 1 103 ? -12.814 14.230 25.323 1.00 60.72 103 TRP A CA 1
ATOM 718 C C . TRP A 1 103 ? -12.847 13.341 26.572 1.00 60.72 103 TRP A C 1
ATOM 720 O O . TRP A 1 103 ? -13.859 13.286 27.270 1.00 60.72 103 TRP A O 1
ATOM 730 N N . GLY A 1 104 ? -11.750 12.633 26.837 1.00 58.06 104 GLY A N 1
ATOM 731 C CA . GLY A 1 104 ? -11.503 12.019 28.139 1.00 58.06 104 GLY A CA 1
ATOM 732 C C . GLY A 1 104 ? -11.103 13.097 29.147 1.00 58.06 104 GLY A C 1
ATOM 733 O O . GLY A 1 104 ? -10.176 13.860 28.883 1.00 58.06 104 GLY A O 1
ATOM 734 N N . SER A 1 105 ? -11.862 13.151 30.241 1.00 50.72 105 SER A N 1
ATOM 735 C CA . SER A 1 105 ? -11.802 14.044 31.412 1.00 50.72 105 SER A CA 1
ATOM 736 C C . SER A 1 105 ? -10.436 14.232 32.064 1.00 50.72 105 SER A C 1
ATOM 738 O O . SER A 1 105 ? -9.732 13.206 32.207 1.00 50.72 105 SER A O 1
#

Foldseek 3Di:
DDAQADDPVSCDADAQADDPRSHEGADADDPVRHRLVVFFDKYWDADPVRHTYIATPGQAQFEERSSHQGEPVGRVQHVVVQAGC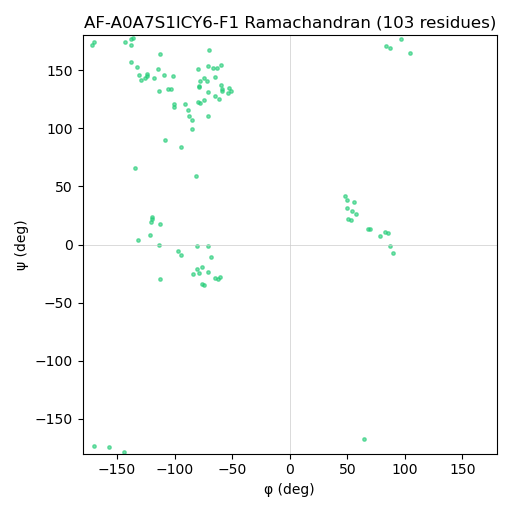DNVVNYGDGPPDPVRGDDDD

Solvent-accessible surface area (backbone atoms only — not comparable to full-atom values): 5851 Å² total; per-residue (Å²): 136,88,46,42,58,30,73,96,79,55,80,38,54,31,93,54,32,27,54,101,59,15,70,35,64,38,36,55,24,69,94,80,57,32,50,9,47,76,38,34,46,79,39,61,46,61,46,98,88,66,45,85,38,46,41,35,53,42,44,77,27,33,29,43,67,12,22,59,40,70,24,56,64,35,53,91,32,29,31,69,69,33,28,47,68,34,56,90,75,68,31,62,46,63,38,96,36,99,87,49,27,86,82,82,130

Nearest PDB structures (foldseek):
  4hv3-assembly1_A  TM=3.184E-01  e=3.897E+00  Ricinus communis

Secondary structure (DSSP, 8-state):
----EESSSS-EEPTTEETTTT-EEPPB-TTT--BGGGSEEEEEEE-TTS-EEEEEEEPTTEESTTS-EEPTTTTTSGGGGSEEEETTTTEEEE---TTT-----

Mean predicted aligned error: 7.44 Å

Organism: NCBI:txid73025

Sequence (105 aa):
FRGHWVGRACELCAEGWAGPFCDVPCPKGGLSGDVCTGRGF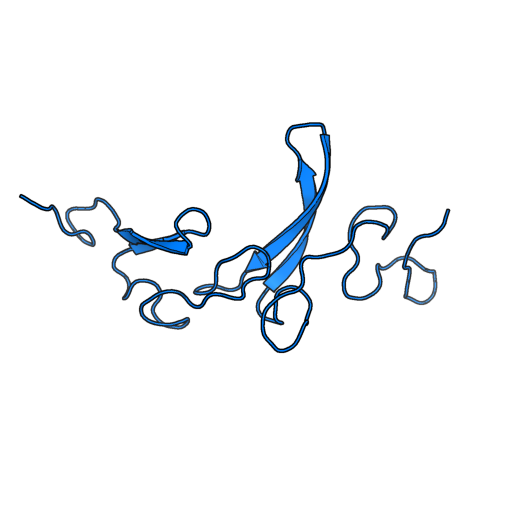CLDTRTLDGDRASLCDCIPGYVGDACETECPGGAAFPCSGHGSCSSSTNGCECTASNETGHWGS